Protein AF-A0A819GFP4-F1 (afdb_monomer_lite)

Radius of gyration: 21.38 Å; chains: 1; bounding box: 63×37×58 Å

pLDDT: mean 87.0, std 12.9, range [35.62, 97.56]

Secondary structure (DSSP, 8-state):
--------HHHHHHHHHHHHHHHHHHHHHHHHHHHHHHHHHHHHHH-S-HHHHTT--HHHHHHHHHHHHHHHHHHHTTHHHHEEES-TT-SSSEEESSHHHHHHHHHHHIIIIIIHHHHHHHHHHHHHHHHHHHHT-

Sequence (137 aa):
MIGSWTANPANYIGLICKLRAFFVFSTRTIAVWLIVLATIDRWLLSSIDVHRRQRSTLKNAQRWTMIIVIFSILLYAQQLYCYEANLMDTPLKCYGKTVACRYITDLSFAVMTIILPLFLMILLGLLTISNVRQSQR

Foldseek 3Di:
DDDDPPPPVQVVQFQCLLVVQLCVQLVLLLVLVLVLVVLLLLLLCLAPDPVSPVCNDPVNSVVVSVVSSVVSNVLSVCSSVQWGACDPPDPDRIDGPDPVSVCSSVVSSCVRNPDVSVVSNVVSVVSSVVSNVVVVD

Structure (mmCIF, N/CA/C/O backbone):
data_AF-A0A819GFP4-F1
#
_entry.id   AF-A0A819GFP4-F1
#
loop_
_atom_site.group_PDB
_atom_site.id
_atom_site.type_symbol
_atom_site.label_atom_id
_atom_site.label_alt_id
_atom_site.label_comp_id
_atom_site.label_asym_id
_atom_site.label_entity_id
_atom_site.label_seq_id
_atom_site.pdbx_PDB_ins_code
_atom_site.Cartn_x
_atom_site.Cartn_y
_atom_site.Cartn_z
_atom_site.occupancy
_atom_site.B_iso_or_equiv
_atom_site.auth_seq_id
_atom_site.auth_comp_id
_atom_site.auth_asym_id
_atom_site.auth_atom_id
_atom_site.pdbx_PDB_model_num
ATOM 1 N N . MET A 1 1 ? 35.853 29.149 -24.238 1.00 35.62 1 MET A N 1
ATOM 2 C CA . MET A 1 1 ? 35.661 27.745 -23.819 1.00 35.62 1 MET A CA 1
ATOM 3 C C . MET A 1 1 ? 34.629 27.729 -22.702 1.00 35.62 1 MET A C 1
ATOM 5 O O . MET A 1 1 ? 34.976 28.023 -21.570 1.00 35.62 1 MET A O 1
ATOM 9 N N . ILE A 1 2 ? 33.356 27.497 -23.027 1.00 40.47 2 ILE A N 1
ATOM 10 C CA . ILE A 1 2 ? 32.277 27.369 -22.036 1.00 40.47 2 ILE A CA 1
ATOM 11 C C . ILE A 1 2 ? 31.782 25.934 -22.181 1.00 40.47 2 ILE A C 1
ATOM 13 O O . ILE A 1 2 ? 31.302 25.549 -23.245 1.00 40.47 2 ILE A O 1
ATOM 17 N N . GLY A 1 3 ? 32.075 25.115 -21.173 1.00 44.19 3 GLY A N 1
ATOM 18 C CA . GLY A 1 3 ? 31.902 23.669 -21.212 1.00 44.19 3 GLY A CA 1
ATOM 19 C C . GLY A 1 3 ? 30.445 23.258 -21.401 1.00 44.19 3 GLY A C 1
ATOM 20 O O . GLY A 1 3 ? 29.543 23.776 -20.750 1.00 44.19 3 GLY A O 1
ATOM 21 N N . SER A 1 4 ? 30.263 22.298 -22.301 1.00 45.75 4 SER A N 1
ATOM 22 C CA . SER A 1 4 ? 29.065 21.502 -22.542 1.00 45.75 4 SER A CA 1
ATOM 23 C C . SER A 1 4 ? 28.379 21.032 -21.246 1.00 45.75 4 SER A C 1
ATOM 25 O O . SER A 1 4 ? 28.753 20.006 -20.684 1.00 45.75 4 SER A O 1
ATOM 27 N N . TRP A 1 5 ? 27.327 21.734 -20.816 1.00 48.25 5 TRP A N 1
ATOM 28 C CA . TRP A 1 5 ? 26.299 21.226 -19.895 1.00 48.25 5 TRP A CA 1
ATOM 29 C C . TRP A 1 5 ? 24.978 21.047 -20.650 1.00 48.25 5 TRP A C 1
ATOM 31 O O . TRP A 1 5 ? 23.937 21.582 -20.277 1.00 48.25 5 TRP A O 1
ATOM 41 N N . THR A 1 6 ? 24.996 20.302 -21.754 1.00 50.72 6 THR A N 1
ATOM 42 C CA . THR A 1 6 ? 23.763 19.767 -22.332 1.00 50.72 6 THR A CA 1
ATOM 43 C C . THR A 1 6 ? 23.344 18.567 -21.490 1.00 50.72 6 THR A C 1
ATOM 45 O O . THR A 1 6 ? 23.712 17.423 -21.748 1.00 50.72 6 THR A O 1
ATOM 48 N N . ALA A 1 7 ? 22.578 18.817 -20.427 1.00 51.88 7 ALA A N 1
ATOM 49 C CA . ALA A 1 7 ? 21.805 17.757 -19.797 1.00 51.88 7 ALA A CA 1
ATOM 50 C C . ALA A 1 7 ? 20.922 17.130 -20.890 1.00 51.88 7 ALA A C 1
ATOM 52 O O . ALA A 1 7 ? 19.967 17.754 -21.347 1.00 51.88 7 ALA A O 1
ATOM 53 N N . ASN A 1 8 ? 21.291 15.939 -21.373 1.00 54.53 8 ASN A N 1
ATOM 54 C CA . ASN A 1 8 ? 20.579 15.267 -22.457 1.00 54.53 8 ASN A CA 1
ATOM 55 C C . ASN A 1 8 ? 19.084 15.160 -22.093 1.00 54.53 8 ASN A C 1
ATOM 57 O O . ASN A 1 8 ? 18.759 14.485 -21.109 1.00 54.53 8 ASN A O 1
ATOM 61 N N . PRO A 1 9 ? 18.158 15.771 -22.859 1.00 62.00 9 PRO A N 1
ATOM 62 C CA . PRO A 1 9 ? 16.732 15.785 -22.524 1.00 62.00 9 PRO A CA 1
ATOM 63 C C . PRO A 1 9 ? 16.144 14.371 -22.393 1.00 62.00 9 PRO A C 1
ATOM 65 O O . PRO A 1 9 ? 15.251 14.144 -21.579 1.00 62.00 9 PRO A O 1
ATOM 68 N N . ALA A 1 10 ? 16.708 13.389 -23.104 1.00 62.97 10 ALA A N 1
ATOM 69 C CA . ALA A 1 10 ? 16.355 11.977 -22.976 1.00 62.97 10 ALA A CA 1
ATOM 70 C C . ALA A 1 10 ? 16.575 11.414 -21.554 1.00 62.97 10 ALA A C 1
ATOM 72 O O . ALA A 1 10 ? 15.719 10.693 -21.040 1.00 62.97 10 ALA A O 1
ATOM 73 N N . ASN A 1 11 ? 17.668 11.793 -20.881 1.00 66.31 11 ASN A N 1
ATOM 74 C CA . ASN A 1 11 ? 17.978 11.321 -19.526 1.00 66.31 11 ASN A CA 1
ATOM 75 C C . ASN A 1 11 ? 17.039 11.936 -18.481 1.00 66.31 11 ASN A C 1
ATOM 77 O O . ASN A 1 11 ? 16.603 11.253 -17.553 1.00 66.31 11 ASN A O 1
ATOM 81 N N . TYR A 1 12 ? 16.684 13.210 -18.657 1.00 76.69 12 TYR A N 1
ATOM 82 C CA . TYR A 1 12 ? 15.753 13.908 -17.772 1.00 76.69 12 TYR A CA 1
ATOM 83 C C . TYR A 1 12 ? 14.333 13.326 -17.863 1.00 76.69 12 TYR A C 1
ATOM 85 O O . TYR A 1 12 ? 13.706 13.034 -16.843 1.00 76.69 12 TYR A O 1
ATOM 93 N N . ILE A 1 13 ? 13.855 13.067 -19.085 1.00 80.88 13 ILE A N 1
ATOM 94 C CA . ILE A 1 13 ? 12.540 12.455 -19.333 1.00 80.88 13 ILE A CA 1
ATOM 95 C C . ILE A 1 13 ? 12.485 11.026 -18.761 1.00 80.88 13 ILE A C 1
ATOM 97 O O . ILE A 1 13 ? 11.489 10.648 -18.139 1.00 80.88 13 ILE A O 1
ATOM 101 N N . GLY A 1 14 ? 13.567 10.252 -18.907 1.00 82.25 14 GLY A N 1
ATOM 102 C CA . GLY A 1 14 ? 13.695 8.909 -18.333 1.00 82.25 14 GLY A CA 1
ATOM 103 C C . GLY A 1 14 ? 13.606 8.887 -16.808 1.00 82.25 14 GLY A C 1
ATOM 104 O O . GLY A 1 14 ? 12.872 8.075 -16.239 1.00 82.25 14 GLY A O 1
ATOM 105 N N . LEU A 1 15 ? 14.305 9.806 -16.138 1.00 84.00 15 LEU A N 1
ATOM 106 C CA . LEU A 1 15 ? 14.280 9.905 -14.679 1.00 84.00 15 LEU A CA 1
ATOM 107 C C . LEU A 1 15 ? 12.891 10.305 -14.156 1.00 84.00 15 LEU A C 1
ATOM 109 O O . LEU A 1 15 ? 12.383 9.674 -13.229 1.00 84.00 15 LEU A O 1
ATOM 113 N N . ILE A 1 16 ? 12.245 11.299 -14.775 1.00 87.94 16 ILE A N 1
ATOM 114 C CA . ILE A 1 16 ? 10.895 11.741 -14.385 1.00 87.94 16 ILE A CA 1
ATOM 115 C C . ILE A 1 16 ? 9.872 10.621 -14.556 1.00 87.94 16 ILE A C 1
ATOM 117 O O . ILE A 1 16 ? 9.029 10.428 -13.682 1.00 87.94 16 ILE A O 1
ATOM 121 N N . CYS A 1 17 ? 9.944 9.872 -15.658 1.00 88.44 17 CYS A N 1
ATOM 122 C CA . CYS A 1 17 ? 9.076 8.722 -15.909 1.00 88.44 17 CYS A CA 1
ATOM 123 C C . CYS A 1 17 ? 9.137 7.708 -14.753 1.00 88.44 17 CYS A C 1
ATOM 125 O O . CYS A 1 17 ? 8.106 7.363 -14.168 1.00 88.44 17 CYS A O 1
ATOM 127 N N . LYS A 1 18 ? 10.353 7.305 -14.369 1.00 90.19 18 LYS A N 1
ATOM 128 C CA . LYS A 1 18 ? 10.605 6.350 -13.281 1.00 90.19 18 LYS A CA 1
ATOM 129 C C . LYS A 1 18 ? 10.109 6.861 -11.933 1.00 90.19 18 LYS A C 1
ATOM 131 O O . LYS A 1 18 ? 9.391 6.149 -11.233 1.00 90.19 18 LYS A O 1
ATOM 136 N N . LEU A 1 19 ? 10.451 8.104 -11.585 1.00 91.19 19 LEU A N 1
ATOM 137 C CA . LEU A 1 19 ? 10.032 8.719 -10.324 1.00 91.19 19 LEU A CA 1
ATOM 138 C C . LEU A 1 19 ? 8.512 8.852 -10.251 1.00 91.19 19 LEU A C 1
ATOM 140 O O . LEU A 1 19 ? 7.912 8.481 -9.245 1.00 91.19 19 LEU A O 1
ATOM 144 N N . ARG A 1 20 ? 7.866 9.316 -11.326 1.00 91.19 20 ARG A N 1
ATOM 145 C CA . ARG A 1 20 ? 6.407 9.435 -11.382 1.00 91.19 20 ARG A CA 1
ATOM 146 C C . ARG A 1 20 ? 5.733 8.085 -11.155 1.00 91.19 20 ARG A C 1
ATOM 148 O O . ARG A 1 20 ? 4.812 8.016 -10.345 1.00 91.19 20 ARG A O 1
ATOM 155 N N . ALA A 1 21 ? 6.182 7.032 -11.841 1.00 90.31 21 ALA A N 1
ATOM 156 C CA . ALA A 1 21 ? 5.641 5.690 -11.652 1.00 90.31 21 ALA A CA 1
ATOM 157 C C . ALA A 1 21 ? 5.806 5.243 -10.191 1.00 90.31 21 ALA A C 1
ATOM 159 O O . ALA A 1 21 ? 4.819 4.926 -9.526 1.00 90.31 21 ALA A O 1
ATOM 160 N N . PHE A 1 22 ? 7.026 5.327 -9.659 1.00 93.69 22 PHE A N 1
ATOM 161 C CA . PHE A 1 22 ? 7.332 4.984 -8.273 1.00 93.69 22 PHE A CA 1
ATOM 162 C C . PHE A 1 22 ? 6.414 5.695 -7.265 1.00 93.69 22 PHE A C 1
ATOM 164 O O . PHE A 1 22 ? 5.807 5.040 -6.412 1.00 93.69 22 PHE A O 1
ATOM 171 N N . PHE A 1 23 ? 6.262 7.018 -7.381 1.00 94.38 23 PHE A N 1
ATOM 172 C CA . PHE A 1 23 ? 5.425 7.795 -6.469 1.00 94.38 23 PHE A CA 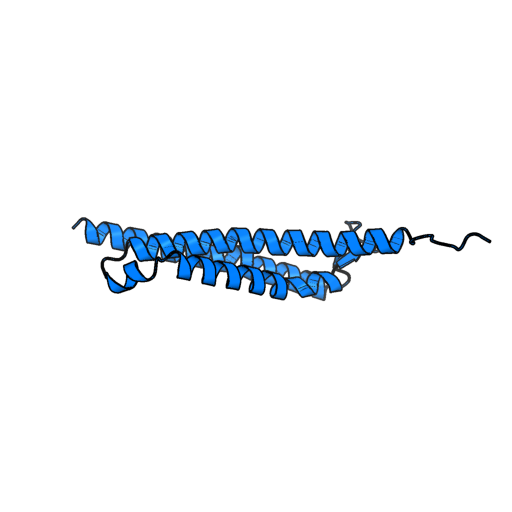1
ATOM 173 C C . PHE A 1 23 ? 3.948 7.432 -6.591 1.00 94.38 23 PHE A C 1
ATOM 175 O O . PHE A 1 23 ? 3.289 7.259 -5.569 1.00 94.38 23 PHE A O 1
ATOM 182 N N . VAL A 1 24 ? 3.415 7.281 -7.806 1.00 93.25 24 VAL A N 1
ATOM 183 C CA . VAL A 1 24 ? 1.998 6.940 -8.013 1.00 93.25 24 VAL A CA 1
ATOM 184 C C . VAL A 1 24 ? 1.653 5.588 -7.388 1.00 93.25 24 VAL A C 1
ATOM 186 O O . VAL A 1 24 ? 0.663 5.491 -6.664 1.00 93.25 24 VAL A O 1
ATOM 189 N N . PHE A 1 25 ? 2.461 4.553 -7.621 1.00 92.94 25 PHE A N 1
ATOM 190 C CA . PHE A 1 25 ? 2.200 3.228 -7.053 1.00 92.94 25 PHE A CA 1
ATOM 191 C C . PHE A 1 25 ? 2.370 3.204 -5.529 1.00 92.94 25 PHE A C 1
ATOM 193 O O . PHE A 1 25 ? 1.502 2.688 -4.817 1.00 92.94 25 PHE A O 1
ATOM 200 N N . SER A 1 26 ? 3.432 3.832 -5.016 1.00 94.44 26 SER A N 1
ATOM 201 C CA . SER A 1 26 ? 3.702 3.887 -3.576 1.00 94.44 26 SER A CA 1
ATOM 202 C C . SER A 1 26 ? 2.611 4.651 -2.826 1.00 94.44 26 SER A C 1
ATOM 204 O O . SER A 1 26 ? 2.045 4.130 -1.871 1.00 94.44 26 SER A O 1
ATOM 206 N N . THR A 1 27 ? 2.259 5.860 -3.275 1.00 95.06 27 THR A N 1
ATOM 207 C CA . THR A 1 27 ? 1.258 6.708 -2.599 1.00 95.06 27 THR A CA 1
ATOM 208 C C . THR A 1 27 ? -0.132 6.085 -2.593 1.00 95.06 27 THR A C 1
ATOM 210 O O . THR A 1 27 ? -0.792 6.101 -1.556 1.00 95.06 27 THR A O 1
ATOM 213 N N . ARG A 1 28 ? -0.566 5.480 -3.708 1.00 94.81 28 ARG A N 1
ATOM 214 C CA . ARG A 1 28 ? -1.845 4.755 -3.775 1.00 94.81 28 ARG A CA 1
ATOM 215 C C . ARG A 1 28 ? -1.890 3.607 -2.775 1.00 94.81 28 ARG A C 1
ATOM 217 O O . ARG A 1 28 ? -2.876 3.457 -2.061 1.00 94.81 28 ARG A O 1
ATOM 224 N N . THR A 1 29 ? -0.810 2.837 -2.696 1.00 94.56 29 THR A N 1
ATOM 225 C CA . THR A 1 29 ? -0.717 1.702 -1.773 1.00 94.56 29 THR A CA 1
ATOM 226 C C . THR A 1 29 ? -0.733 2.180 -0.326 1.00 94.56 29 THR A C 1
ATOM 228 O O . THR A 1 29 ? -1.544 1.699 0.458 1.00 94.56 29 THR A O 1
ATOM 231 N N . ILE A 1 30 ? 0.067 3.195 0.016 1.00 96.44 30 ILE A N 1
ATOM 232 C CA . ILE A 1 30 ? 0.071 3.801 1.355 1.00 96.44 30 ILE A CA 1
ATOM 233 C C . ILE A 1 30 ? -1.337 4.268 1.735 1.00 96.44 30 ILE A C 1
ATOM 235 O O . ILE A 1 30 ? -1.819 3.918 2.807 1.00 96.44 30 ILE A O 1
ATOM 239 N N . ALA A 1 31 ? -2.022 5.007 0.857 1.00 96.56 31 ALA A N 1
ATOM 240 C CA . ALA A 1 31 ? -3.364 5.515 1.129 1.00 96.56 31 ALA A CA 1
ATOM 241 C C . ALA A 1 31 ? -4.360 4.388 1.441 1.00 96.56 31 ALA A C 1
ATOM 243 O O . ALA A 1 31 ? -5.075 4.455 2.439 1.00 96.56 31 ALA A O 1
ATOM 244 N N . VAL A 1 32 ? -4.371 3.325 0.634 1.00 97.06 32 VAL A N 1
ATOM 245 C CA . VAL A 1 32 ? -5.261 2.178 0.859 1.00 97.06 32 VAL A CA 1
ATOM 246 C C . VAL A 1 32 ? -4.938 1.470 2.174 1.00 97.06 32 VAL A C 1
ATOM 248 O O . VAL A 1 32 ? -5.837 1.161 2.954 1.00 97.06 32 VAL A O 1
ATOM 251 N N . TRP A 1 33 ? -3.662 1.254 2.472 1.00 97.25 33 TRP A N 1
ATOM 252 C CA . TRP A 1 33 ? -3.255 0.584 3.703 1.00 97.25 33 TRP A CA 1
ATOM 253 C C . TRP A 1 33 ? -3.490 1.422 4.963 1.00 97.25 33 TRP A C 1
ATOM 255 O O . TRP A 1 33 ? -3.784 0.863 6.018 1.00 97.25 33 TRP A O 1
ATOM 265 N N . LEU A 1 34 ? -3.451 2.753 4.865 1.00 96.44 34 LEU A N 1
ATOM 266 C CA . LEU A 1 34 ? -3.890 3.640 5.944 1.00 96.44 34 LEU A CA 1
ATOM 267 C C . LEU A 1 34 ? -5.388 3.486 6.231 1.00 96.44 34 LEU A C 1
ATOM 269 O O . LEU A 1 34 ? -5.788 3.480 7.394 1.00 96.44 34 LEU A O 1
ATOM 273 N N . ILE A 1 35 ? -6.213 3.298 5.196 1.00 96.25 35 ILE A N 1
ATOM 274 C CA . ILE A 1 35 ? -7.641 3.000 5.373 1.00 96.25 35 ILE A CA 1
ATOM 275 C C . ILE A 1 35 ? -7.812 1.644 6.071 1.00 96.25 35 ILE A C 1
ATOM 277 O O . ILE A 1 35 ? -8.581 1.548 7.026 1.00 96.25 35 ILE A O 1
ATOM 281 N N . VAL A 1 36 ? -7.051 0.617 5.673 1.00 97.38 36 VAL A N 1
ATOM 282 C CA . VAL A 1 36 ? -7.057 -0.690 6.356 1.00 97.38 36 VAL A CA 1
ATOM 283 C C . VAL A 1 36 ? -6.685 -0.533 7.832 1.00 97.38 36 VAL A C 1
ATOM 285 O O . VAL A 1 36 ? -7.415 -1.023 8.693 1.00 97.38 36 VAL A O 1
ATOM 288 N N . LEU A 1 37 ? -5.618 0.202 8.161 1.00 95.75 37 LEU A N 1
ATOM 289 C CA . LEU A 1 37 ? -5.263 0.474 9.558 1.00 95.75 37 LEU A CA 1
ATOM 290 C C . LEU A 1 37 ? -6.385 1.179 10.319 1.00 95.75 37 LEU A C 1
ATOM 292 O O . LEU A 1 37 ? -6.665 0.804 11.454 1.00 95.75 37 LEU A O 1
ATOM 296 N N . ALA A 1 38 ? -7.059 2.151 9.704 1.00 95.44 38 ALA A N 1
ATOM 297 C CA . ALA A 1 38 ? -8.200 2.815 10.324 1.00 95.44 38 ALA A CA 1
ATOM 298 C C . ALA A 1 38 ? -9.362 1.838 10.589 1.00 95.44 38 ALA A C 1
ATOM 300 O O . ALA A 1 38 ? -10.041 1.947 11.610 1.00 95.44 38 ALA A O 1
ATOM 301 N N . THR A 1 39 ? -9.586 0.850 9.714 1.00 95.69 39 THR A N 1
ATOM 302 C CA . THR A 1 39 ? -10.583 -0.207 9.970 1.00 95.69 39 THR A CA 1
ATOM 303 C C . THR A 1 39 ? -10.163 -1.161 11.088 1.00 95.69 39 THR A C 1
ATOM 305 O O . THR A 1 39 ? -11.006 -1.533 11.903 1.00 95.69 39 THR A O 1
ATOM 308 N N . ILE A 1 40 ? -8.872 -1.502 11.187 1.00 95.00 40 ILE A N 1
ATOM 309 C CA . ILE A 1 40 ? -8.327 -2.291 12.304 1.00 95.00 40 ILE A CA 1
ATOM 310 C C . ILE A 1 40 ? -8.519 -1.534 13.617 1.00 95.00 40 ILE A C 1
ATOM 312 O O . ILE A 1 40 ? -8.967 -2.115 14.601 1.00 95.00 40 ILE A O 1
ATOM 316 N N . ASP A 1 41 ? -8.207 -0.241 13.626 1.00 93.69 41 ASP A N 1
ATOM 317 C CA . ASP A 1 41 ? -8.330 0.610 14.804 1.00 93.69 41 ASP A CA 1
ATOM 318 C C . ASP A 1 41 ? -9.781 0.672 15.306 1.00 93.69 41 ASP A C 1
ATOM 320 O O . ASP A 1 41 ? -10.055 0.377 16.471 1.00 93.69 41 ASP A O 1
ATOM 324 N N . ARG A 1 42 ? -10.740 0.907 14.400 1.00 92.81 42 ARG A N 1
ATOM 325 C CA . ARG A 1 42 ? -12.179 0.857 14.717 1.00 92.81 42 ARG A CA 1
ATOM 326 C C . ARG A 1 42 ? -12.615 -0.502 15.262 1.00 92.81 42 ARG A C 1
ATOM 328 O O . ARG A 1 42 ? -13.386 -0.556 16.221 1.00 92.81 42 ARG A O 1
ATOM 335 N N . TRP A 1 43 ? -12.115 -1.595 14.689 1.00 93.81 43 TRP A N 1
ATOM 336 C CA . TRP A 1 43 ? -12.406 -2.935 15.190 1.00 93.81 43 TRP A CA 1
ATOM 337 C C . TRP A 1 43 ? -11.863 -3.143 16.612 1.00 93.81 43 TRP A C 1
ATOM 339 O O . TRP A 1 43 ? -12.605 -3.613 17.479 1.00 93.81 43 TRP A O 1
ATOM 349 N N . LEU A 1 44 ? -10.618 -2.741 16.886 1.00 92.19 44 LEU A N 1
ATOM 350 C CA . LEU A 1 44 ? -10.013 -2.829 18.220 1.00 92.19 44 LEU A CA 1
ATOM 351 C C . LEU A 1 44 ? -10.802 -2.027 19.260 1.00 92.19 44 LEU A C 1
ATOM 353 O O . LEU A 1 44 ? -11.033 -2.530 20.358 1.00 92.19 44 LEU A O 1
ATOM 357 N N . LEU A 1 45 ? -11.263 -0.825 18.904 1.00 91.62 45 LEU A N 1
ATOM 358 C CA . LEU A 1 45 ? -12.095 0.012 19.772 1.00 91.62 45 LEU A CA 1
ATOM 359 C C . LEU A 1 45 ? -13.472 -0.610 20.043 1.00 91.62 45 LEU A C 1
ATOM 361 O O . LEU A 1 45 ? -13.970 -0.533 21.165 1.00 91.62 45 LEU A O 1
ATOM 365 N N . SER A 1 46 ? -14.073 -1.268 19.046 1.00 91.00 46 SER A N 1
ATOM 366 C CA . SER A 1 46 ? -15.380 -1.925 19.199 1.00 91.00 46 SER A CA 1
ATOM 367 C C . SER A 1 46 ? -15.353 -3.166 20.097 1.00 91.00 46 SER A C 1
ATOM 369 O O . SER A 1 46 ? -16.378 -3.531 20.665 1.00 91.00 46 SER A O 1
ATOM 371 N N . SER A 1 47 ? -14.197 -3.825 20.232 1.00 89.06 47 SER A N 1
ATOM 372 C CA . SER A 1 47 ? -14.037 -5.069 20.998 1.00 89.06 47 SER A CA 1
ATOM 373 C C . SER A 1 47 ? -14.491 -4.911 22.448 1.00 89.06 47 SER A C 1
ATOM 375 O O . SER A 1 47 ? -14.214 -3.889 23.056 1.00 89.06 47 SER A O 1
ATOM 377 N N . ILE A 1 48 ? -15.138 -5.919 23.037 1.00 84.38 48 ILE A N 1
ATOM 378 C CA . ILE A 1 48 ? -15.527 -5.910 24.465 1.00 84.38 48 ILE A CA 1
ATOM 379 C C . ILE A 1 48 ? -14.293 -6.040 25.371 1.00 84.38 48 ILE A C 1
ATOM 381 O O . ILE A 1 48 ? -14.226 -5.451 26.446 1.00 84.38 48 ILE A O 1
ATOM 385 N N . ASP A 1 49 ? -13.286 -6.776 24.902 1.00 86.75 49 ASP A N 1
ATOM 386 C CA . ASP A 1 49 ? -12.044 -7.011 25.632 1.00 86.75 49 ASP A CA 1
ATOM 387 C C . ASP A 1 49 ? -11.204 -5.724 25.771 1.00 86.75 49 ASP A C 1
ATOM 389 O O . ASP A 1 49 ? -10.735 -5.149 24.779 1.00 86.75 49 ASP A O 1
ATOM 393 N N . VAL A 1 50 ? -10.983 -5.304 27.021 1.00 84.56 50 VAL A N 1
ATOM 394 C CA . VAL A 1 50 ? -10.197 -4.119 27.398 1.00 84.56 50 VAL A CA 1
ATOM 395 C C . VAL A 1 50 ? -8.754 -4.225 26.906 1.00 84.56 50 VAL A C 1
ATOM 397 O O . VAL A 1 50 ? -8.191 -3.226 26.455 1.00 84.56 50 VAL A O 1
ATOM 400 N N . HIS A 1 51 ? -8.159 -5.423 26.915 1.00 86.19 51 HIS A N 1
ATOM 401 C CA . HIS A 1 51 ? -6.782 -5.606 26.460 1.00 86.19 51 HIS A CA 1
ATOM 402 C C . HIS A 1 51 ? -6.639 -5.309 24.961 1.00 86.19 51 HIS A C 1
ATOM 404 O O . HIS A 1 51 ? -5.640 -4.738 24.520 1.00 86.19 51 HIS A O 1
ATOM 410 N N . ARG A 1 52 ? -7.662 -5.641 24.162 1.00 84.50 52 ARG A N 1
ATOM 411 C CA . ARG A 1 52 ? -7.687 -5.328 22.725 1.00 84.50 52 ARG A CA 1
ATOM 412 C C . ARG A 1 52 ? -7.890 -3.836 22.474 1.00 84.50 52 ARG A C 1
ATOM 414 O O . ARG A 1 52 ? -7.179 -3.279 21.639 1.00 84.50 52 ARG A O 1
ATOM 421 N N . ARG A 1 53 ? -8.766 -3.172 23.238 1.00 84.88 53 ARG A N 1
ATOM 422 C CA . ARG A 1 53 ? -8.965 -1.711 23.157 1.00 84.88 53 ARG A CA 1
ATOM 423 C C . ARG A 1 53 ? -7.678 -0.942 23.435 1.00 84.88 53 ARG A C 1
ATOM 425 O O . ARG A 1 53 ? -7.339 -0.026 22.695 1.00 84.88 53 ARG A O 1
ATOM 432 N N . GLN A 1 54 ? -6.910 -1.370 24.436 1.00 87.50 54 GLN A N 1
ATOM 433 C CA . GLN A 1 54 ? -5.634 -0.747 24.804 1.00 87.50 54 GLN A CA 1
ATOM 434 C C . GLN A 1 54 ? -4.553 -0.833 23.716 1.00 87.50 54 GLN A C 1
ATOM 436 O O . GLN A 1 54 ? -3.528 -0.168 23.830 1.00 87.50 54 GLN A O 1
ATOM 441 N N . ARG A 1 55 ? -4.741 -1.627 22.651 1.00 87.50 55 ARG A N 1
ATOM 442 C CA . ARG A 1 55 ? -3.809 -1.653 21.513 1.00 87.50 55 ARG A CA 1
ATOM 443 C C . ARG A 1 55 ? -4.028 -0.501 20.532 1.00 87.50 55 ARG A C 1
ATOM 445 O O . ARG A 1 55 ? -3.074 -0.165 19.823 1.00 87.50 55 ARG A O 1
ATOM 452 N N . SER A 1 56 ? -5.216 0.113 20.526 1.00 88.19 56 SER A N 1
ATOM 453 C CA . SER A 1 56 ? -5.516 1.358 19.806 1.00 88.19 56 SER A CA 1
ATOM 454 C C . SER A 1 56 ? -4.865 2.528 20.548 1.00 88.19 56 SER A C 1
ATOM 456 O O . SER A 1 56 ? -5.453 3.194 21.396 1.00 88.19 56 SER A O 1
ATOM 458 N N . THR A 1 57 ? -3.570 2.722 20.299 1.00 92.19 57 THR A N 1
ATOM 459 C CA . THR A 1 57 ? -2.808 3.856 20.831 1.00 92.19 57 THR A CA 1
ATOM 460 C C . THR A 1 57 ? -2.145 4.615 19.702 1.00 92.19 57 THR A C 1
ATOM 462 O O . THR A 1 57 ? -1.720 4.028 18.703 1.00 92.19 57 THR A O 1
ATOM 465 N N . LEU A 1 58 ? -1.965 5.921 19.903 1.00 90.31 58 LEU A N 1
ATOM 466 C CA . LEU A 1 58 ? -1.289 6.785 18.936 1.00 90.31 58 LEU A CA 1
ATOM 467 C C . LEU A 1 58 ? 0.126 6.283 18.602 1.00 90.31 58 LEU A C 1
ATOM 469 O O . LEU A 1 58 ? 0.529 6.298 17.442 1.00 90.31 58 LEU A O 1
ATOM 473 N N . LYS A 1 59 ? 0.855 5.765 19.602 1.00 93.00 59 LYS A N 1
ATOM 474 C CA . LYS A 1 59 ? 2.203 5.201 19.421 1.00 93.00 59 LYS A CA 1
ATOM 475 C C . LYS A 1 59 ? 2.192 3.999 18.474 1.00 93.00 59 LYS A C 1
ATOM 477 O O . LYS A 1 59 ? 3.034 3.908 17.582 1.00 93.00 59 LYS A O 1
ATOM 482 N N . ASN A 1 60 ? 1.223 3.094 18.633 1.00 91.44 60 ASN A N 1
ATOM 483 C CA . ASN A 1 60 ? 1.082 1.943 17.745 1.00 91.44 60 ASN A CA 1
ATOM 484 C C . ASN A 1 60 ? 0.652 2.374 16.341 1.00 91.44 60 ASN A C 1
ATOM 486 O O . ASN A 1 60 ? 1.227 1.892 15.368 1.00 91.44 60 ASN A O 1
ATOM 490 N N . ALA A 1 61 ? -0.296 3.307 16.223 1.00 92.94 61 ALA A N 1
ATOM 491 C CA . ALA A 1 61 ? -0.743 3.830 14.933 1.00 92.94 61 ALA A CA 1
ATOM 492 C C . ALA A 1 61 ? 0.413 4.466 14.140 1.00 92.94 61 ALA A C 1
ATOM 494 O O . ALA A 1 61 ? 0.589 4.174 12.956 1.00 92.94 61 ALA A O 1
ATOM 495 N N . GLN A 1 62 ? 1.256 5.267 14.799 1.00 94.12 62 GLN A N 1
ATOM 496 C CA . GLN A 1 62 ? 2.460 5.846 14.195 1.00 94.12 62 GLN A CA 1
ATOM 497 C C . GLN A 1 62 ? 3.463 4.769 13.766 1.00 94.12 62 GLN A C 1
ATOM 499 O O . GLN A 1 62 ? 3.975 4.819 12.647 1.00 94.12 62 GLN A O 1
ATOM 504 N N . ARG A 1 63 ? 3.709 3.760 14.615 1.00 95.56 63 ARG A N 1
ATOM 505 C CA . ARG A 1 63 ? 4.617 2.648 14.296 1.00 95.56 63 ARG A CA 1
ATOM 506 C C . ARG A 1 63 ? 4.140 1.862 13.073 1.00 95.56 63 ARG A C 1
ATOM 508 O O . ARG A 1 63 ? 4.932 1.610 12.171 1.00 95.56 63 ARG A O 1
ATOM 515 N N . TRP A 1 64 ? 2.855 1.518 13.013 1.00 95.69 64 TRP A N 1
ATOM 516 C CA . TRP A 1 64 ? 2.271 0.808 11.873 1.00 95.69 64 TRP A CA 1
ATOM 517 C C . TRP A 1 64 ? 2.266 1.650 10.598 1.00 95.69 64 TRP A C 1
ATOM 519 O O . TRP A 1 64 ? 2.596 1.139 9.530 1.00 95.69 64 TRP A O 1
ATOM 529 N N . THR A 1 65 ? 1.978 2.946 10.711 1.00 95.56 65 THR A N 1
ATOM 530 C CA . THR A 1 65 ? 2.057 3.882 9.582 1.00 95.56 65 THR A CA 1
ATOM 531 C C . THR A 1 65 ? 3.471 3.930 9.005 1.00 95.56 65 THR A C 1
ATOM 533 O O . THR A 1 65 ? 3.650 3.795 7.797 1.00 95.56 65 THR A O 1
ATOM 536 N N . MET A 1 66 ? 4.490 4.047 9.863 1.00 96.62 66 MET A N 1
ATOM 537 C CA . MET A 1 66 ? 5.893 4.044 9.442 1.00 96.62 66 MET A CA 1
ATOM 538 C C . MET A 1 66 ? 6.274 2.733 8.741 1.00 96.62 66 MET A C 1
ATOM 540 O O . MET A 1 66 ? 6.901 2.766 7.683 1.00 96.62 66 MET A O 1
ATOM 544 N N . ILE A 1 67 ? 5.847 1.588 9.285 1.00 96.75 67 ILE A N 1
ATOM 545 C CA . ILE A 1 67 ? 6.082 0.272 8.675 1.00 96.75 67 ILE A CA 1
ATOM 546 C C . ILE A 1 67 ? 5.468 0.204 7.271 1.00 96.75 67 ILE A C 1
ATOM 548 O O . ILE A 1 67 ? 6.146 -0.226 6.343 1.00 96.75 67 ILE A O 1
ATOM 552 N N . ILE A 1 68 ? 4.227 0.665 7.084 1.00 96.06 68 ILE A N 1
ATOM 553 C CA . ILE A 1 68 ? 3.546 0.651 5.775 1.00 96.06 68 ILE A CA 1
ATOM 554 C C . ILE A 1 68 ? 4.252 1.544 4.763 1.00 96.06 68 ILE A C 1
ATOM 556 O O . ILE A 1 68 ? 4.389 1.154 3.604 1.00 96.06 68 ILE A O 1
ATOM 560 N N . VAL A 1 69 ? 4.705 2.729 5.179 1.00 96.00 69 VAL A N 1
ATOM 561 C CA . VAL A 1 69 ? 5.438 3.644 4.295 1.00 96.00 69 VAL A CA 1
ATOM 562 C C . VAL A 1 69 ? 6.738 2.994 3.823 1.00 96.00 69 VAL A C 1
ATOM 564 O O . VAL A 1 69 ? 6.976 2.925 2.618 1.00 96.00 69 VAL A O 1
ATOM 567 N N . ILE A 1 70 ? 7.539 2.452 4.746 1.00 96.62 70 ILE A N 1
ATOM 568 C CA . ILE A 1 70 ? 8.800 1.771 4.416 1.00 96.62 70 ILE A CA 1
ATOM 569 C C . ILE A 1 70 ? 8.536 0.559 3.517 1.00 96.62 70 ILE A C 1
ATOM 571 O O . ILE A 1 70 ? 9.178 0.401 2.480 1.00 96.62 70 ILE A O 1
ATOM 575 N N . PHE A 1 71 ? 7.557 -0.270 3.875 1.00 95.38 71 PHE A N 1
ATOM 576 C CA . PHE A 1 71 ? 7.192 -1.452 3.105 1.00 95.38 71 PHE A CA 1
ATOM 577 C C . PHE A 1 71 ? 6.731 -1.099 1.684 1.00 95.38 71 PHE A C 1
ATOM 579 O O . PHE A 1 71 ? 7.168 -1.731 0.726 1.00 95.38 71 PHE A O 1
ATOM 586 N N . SER A 1 72 ? 5.914 -0.053 1.529 1.00 94.31 72 SER A N 1
ATOM 587 C CA . SER A 1 72 ? 5.442 0.411 0.219 1.00 94.31 72 SER A CA 1
ATOM 588 C C . SER A 1 72 ? 6.595 0.918 -0.649 1.00 94.31 72 SER A C 1
ATOM 590 O O . SER A 1 72 ? 6.661 0.588 -1.830 1.00 94.31 72 SER A O 1
ATOM 592 N N . ILE A 1 73 ? 7.536 1.667 -0.064 1.00 93.75 73 ILE A N 1
ATOM 593 C CA . ILE A 1 73 ? 8.743 2.133 -0.763 1.00 93.75 73 ILE A CA 1
ATOM 594 C C . ILE A 1 73 ? 9.563 0.943 -1.272 1.00 93.75 73 ILE A C 1
ATOM 596 O O . ILE A 1 73 ? 9.956 0.929 -2.437 1.00 93.75 73 ILE A O 1
ATOM 600 N N . LEU A 1 74 ? 9.789 -0.074 -0.435 1.00 94.56 74 LEU A N 1
ATOM 601 C CA . LEU A 1 74 ? 10.551 -1.266 -0.819 1.00 94.56 74 LEU A CA 1
ATOM 602 C C . LEU A 1 74 ? 9.835 -2.085 -1.901 1.00 94.56 74 LEU A C 1
ATOM 604 O O . LEU A 1 74 ? 10.461 -2.485 -2.881 1.00 94.56 74 LEU A O 1
ATOM 608 N N . LEU A 1 75 ? 8.521 -2.280 -1.765 1.00 93.31 75 LEU A N 1
ATOM 609 C CA . LEU A 1 75 ? 7.703 -3.044 -2.710 1.00 93.31 75 LEU A CA 1
ATOM 610 C C . LEU A 1 75 ? 7.745 -2.454 -4.128 1.00 93.31 75 LEU A C 1
ATOM 612 O O . LEU A 1 75 ? 7.789 -3.194 -5.114 1.00 93.31 75 LEU A O 1
ATOM 616 N N . TYR A 1 76 ? 7.750 -1.123 -4.237 1.00 93.06 76 TYR A N 1
ATOM 617 C CA . TYR A 1 76 ? 7.763 -0.424 -5.522 1.00 93.06 76 TYR A CA 1
ATOM 618 C C . TYR A 1 76 ? 9.135 0.113 -5.926 1.00 93.06 76 TYR A C 1
ATOM 620 O O . TYR A 1 76 ? 9.245 0.693 -7.002 1.00 93.06 76 TYR A O 1
ATOM 628 N N . ALA A 1 77 ? 10.203 -0.140 -5.166 1.00 92.25 77 ALA A N 1
ATOM 629 C CA . ALA A 1 77 ? 11.565 0.223 -5.571 1.00 92.25 77 ALA A CA 1
ATOM 630 C C . ALA A 1 77 ? 11.931 -0.369 -6.948 1.00 92.25 77 ALA A C 1
ATOM 632 O O . ALA A 1 77 ? 12.575 0.292 -7.764 1.00 92.25 77 ALA A O 1
ATOM 633 N N . GLN A 1 78 ? 11.418 -1.566 -7.260 1.00 89.81 78 GLN A N 1
ATOM 634 C CA . GLN A 1 78 ? 11.553 -2.210 -8.573 1.00 89.81 78 GLN A CA 1
ATOM 635 C C . GLN A 1 78 ? 11.021 -1.361 -9.744 1.00 89.81 78 GLN A C 1
ATOM 637 O O . GLN A 1 78 ? 11.497 -1.503 -10.871 1.00 89.81 78 GLN A O 1
ATOM 642 N N . GLN A 1 79 ? 10.094 -0.427 -9.500 1.00 88.69 79 GLN A N 1
ATOM 643 C CA . GLN A 1 79 ? 9.553 0.463 -10.532 1.00 88.69 79 GLN A CA 1
ATOM 644 C C . GLN A 1 79 ? 10.613 1.404 -11.107 1.00 88.69 79 GLN A C 1
ATOM 646 O O . GLN A 1 79 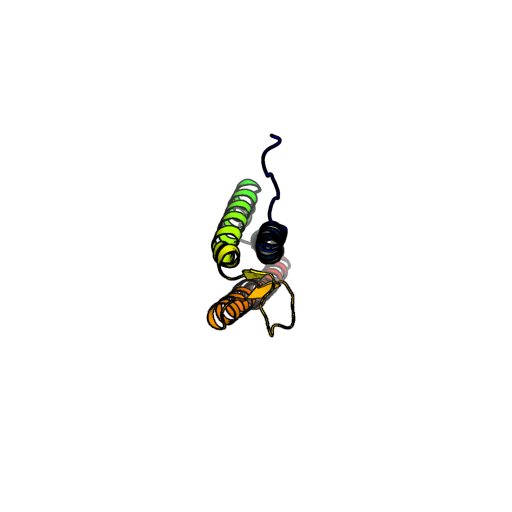? 10.570 1.719 -12.296 1.00 88.69 79 GLN A O 1
ATOM 651 N N . LEU A 1 80 ? 11.620 1.776 -10.309 1.00 88.94 80 LEU A N 1
ATOM 652 C CA . LEU A 1 80 ? 12.750 2.589 -10.769 1.00 88.94 80 LEU A CA 1
ATOM 653 C C . LEU A 1 80 ? 13.607 1.860 -11.819 1.00 88.94 80 LEU A C 1
ATOM 655 O O . LEU A 1 80 ? 14.273 2.502 -12.633 1.00 88.94 80 LEU A O 1
ATOM 659 N N . TYR A 1 81 ? 13.572 0.525 -11.825 1.00 88.25 81 TYR A N 1
ATOM 660 C CA . TYR A 1 81 ? 14.260 -0.317 -12.803 1.00 88.25 81 TYR A CA 1
ATOM 661 C C . TYR A 1 81 ? 13.353 -0.763 -13.958 1.00 88.25 81 TYR A C 1
ATOM 663 O O . TYR A 1 81 ? 13.830 -0.932 -15.084 1.00 88.25 81 TYR A O 1
ATOM 671 N N . CYS A 1 82 ? 12.069 -0.993 -13.680 1.00 87.50 82 CYS A N 1
ATOM 672 C CA . CYS A 1 82 ? 11.117 -1.566 -14.629 1.00 87.50 82 CYS A CA 1
ATOM 673 C C . CYS A 1 82 ? 10.525 -0.558 -15.620 1.00 87.50 82 CYS A C 1
ATOM 675 O O . CYS A 1 82 ? 10.132 -0.969 -16.712 1.00 87.50 82 CYS A O 1
ATOM 677 N N . TYR A 1 83 ? 10.461 0.727 -15.265 1.00 85.75 83 TYR A N 1
ATOM 678 C CA . TYR A 1 83 ? 9.943 1.771 -16.148 1.00 85.75 83 TYR A CA 1
ATOM 679 C C . TYR A 1 83 ? 11.049 2.421 -16.967 1.00 85.75 83 TYR A C 1
ATOM 681 O O . TYR A 1 83 ? 12.123 2.737 -16.455 1.00 85.75 83 TYR A O 1
ATOM 689 N N . GLU A 1 84 ? 10.764 2.670 -18.237 1.00 85.00 84 GLU A N 1
ATOM 690 C CA . GLU A 1 84 ? 11.675 3.351 -19.146 1.00 85.00 84 GLU A CA 1
ATOM 691 C C . GLU A 1 84 ? 10.896 4.295 -20.066 1.00 85.00 84 GLU A C 1
ATOM 693 O O . GLU A 1 84 ? 9.708 4.095 -20.344 1.00 85.00 84 GLU A O 1
ATOM 698 N N . ALA A 1 85 ? 11.545 5.394 -20.450 1.00 79.88 85 ALA A N 1
ATOM 699 C CA . ALA A 1 85 ? 10.937 6.409 -21.295 1.00 79.88 85 ALA A CA 1
ATOM 700 C C . ALA A 1 85 ? 11.261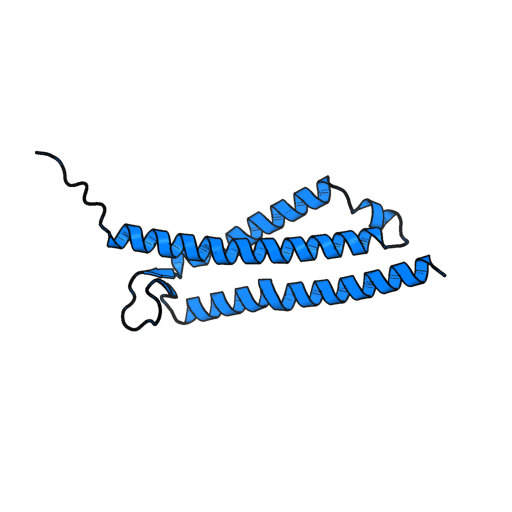 6.158 -22.767 1.00 79.88 85 ALA A C 1
ATOM 702 O O . ALA A 1 85 ? 12.343 5.682 -23.095 1.00 79.88 85 ALA A O 1
ATOM 703 N N . ASN A 1 86 ? 10.345 6.574 -23.640 1.00 72.44 86 ASN A N 1
ATOM 704 C CA . ASN A 1 86 ? 10.491 6.552 -25.095 1.00 72.44 86 ASN A CA 1
ATOM 705 C C . ASN A 1 86 ? 10.725 5.147 -25.681 1.00 72.44 86 ASN A C 1
ATOM 707 O O . ASN A 1 86 ? 11.524 4.991 -26.602 1.00 72.44 86 ASN A O 1
ATOM 711 N N . LEU A 1 87 ? 10.014 4.130 -25.177 1.00 74.44 87 LEU A N 1
ATOM 712 C CA . LEU A 1 87 ? 9.975 2.826 -25.842 1.00 74.44 87 LEU A CA 1
ATOM 713 C C . LEU A 1 87 ? 9.226 2.927 -27.175 1.00 74.44 87 LEU A C 1
ATOM 715 O O . LEU A 1 87 ? 8.075 3.372 -27.210 1.00 74.44 87 LEU A O 1
ATOM 719 N N . MET A 1 88 ? 9.864 2.460 -28.248 1.00 66.06 88 MET A N 1
ATOM 720 C CA . MET A 1 88 ? 9.218 2.284 -29.551 1.00 66.06 88 MET A CA 1
ATOM 721 C C . MET A 1 88 ? 8.118 1.215 -29.442 1.00 66.06 88 MET A C 1
ATOM 723 O O . MET A 1 88 ? 8.241 0.280 -28.652 1.00 66.06 88 MET A O 1
ATOM 727 N N . ASP A 1 89 ? 7.020 1.392 -30.180 1.00 67.12 89 ASP A N 1
ATOM 728 C CA . ASP A 1 89 ? 5.866 0.475 -30.224 1.00 67.12 89 ASP A 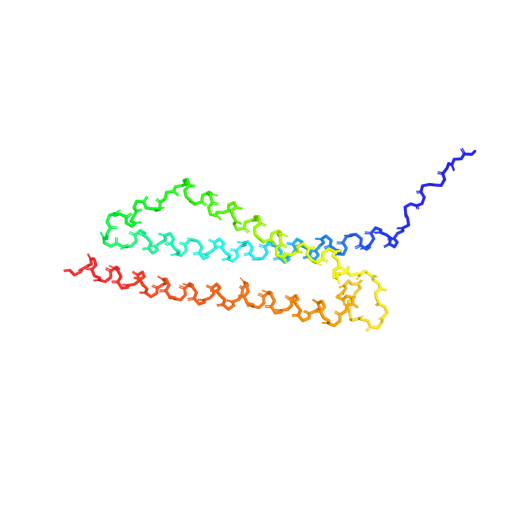CA 1
ATOM 729 C C . ASP A 1 89 ? 5.107 0.264 -28.897 1.00 67.12 89 ASP A C 1
ATOM 731 O O . ASP A 1 89 ? 4.418 -0.740 -28.704 1.00 67.12 89 ASP A O 1
ATOM 735 N N . THR A 1 90 ? 5.174 1.228 -27.973 1.00 70.81 90 THR A N 1
ATOM 736 C CA . THR A 1 90 ? 4.361 1.216 -26.743 1.00 70.81 90 THR A CA 1
ATOM 737 C C . THR A 1 90 ? 3.287 2.309 -26.747 1.00 70.81 90 THR A C 1
ATOM 739 O O . THR A 1 90 ? 3.503 3.393 -27.289 1.00 70.81 90 THR A O 1
ATOM 742 N N . PRO A 1 91 ? 2.114 2.070 -26.124 1.00 68.81 91 PRO A N 1
ATOM 743 C CA . PRO A 1 91 ? 1.009 3.033 -26.137 1.00 68.81 91 PRO A CA 1
ATOM 744 C C . PRO A 1 91 ? 1.286 4.288 -25.293 1.00 68.81 91 PRO A C 1
ATOM 746 O O . PRO A 1 91 ? 0.617 5.306 -25.460 1.00 68.81 91 PRO A O 1
ATOM 749 N N . LEU A 1 92 ? 2.249 4.231 -24.364 1.00 72.50 92 LEU A N 1
ATOM 750 C CA . LEU A 1 92 ? 2.622 5.345 -23.495 1.00 72.50 92 LEU A CA 1
ATOM 751 C C . LEU A 1 92 ? 4.113 5.649 -23.621 1.00 72.50 92 LEU A C 1
ATOM 753 O O . LEU A 1 92 ? 4.943 4.751 -23.586 1.00 72.50 92 LEU A O 1
ATOM 757 N N . LYS A 1 93 ? 4.462 6.942 -23.594 1.00 73.44 93 LYS A N 1
ATOM 758 C CA . LYS A 1 93 ? 5.860 7.421 -23.582 1.00 73.44 93 LYS A CA 1
ATOM 759 C C . LYS A 1 93 ? 6.681 6.950 -22.370 1.00 73.44 93 LYS A C 1
ATOM 761 O O . LYS A 1 93 ? 7.890 7.138 -22.355 1.00 73.44 93 LYS A O 1
ATOM 766 N N . CYS A 1 94 ? 6.032 6.411 -21.342 1.00 81.25 94 CYS A N 1
ATOM 767 C CA . CYS A 1 94 ? 6.635 5.895 -20.119 1.00 81.25 94 CYS A CA 1
ATOM 768 C C . CYS A 1 94 ? 5.969 4.555 -19.814 1.00 81.25 94 CYS A C 1
ATOM 770 O O . CYS A 1 94 ? 4.789 4.531 -19.451 1.00 81.25 94 CYS A O 1
ATOM 772 N N . TYR A 1 95 ? 6.691 3.456 -20.024 1.00 83.38 95 TYR A N 1
ATOM 773 C CA . TYR A 1 95 ? 6.095 2.125 -19.990 1.00 83.38 95 TYR A CA 1
ATOM 774 C C . TYR A 1 95 ? 7.029 1.073 -19.399 1.00 83.38 95 TYR A C 1
ATOM 776 O O . TYR A 1 95 ? 8.238 1.281 -19.276 1.00 83.38 95 TYR A O 1
ATOM 784 N N . GLY A 1 96 ? 6.446 -0.062 -19.004 1.00 82.88 96 GLY A N 1
ATOM 785 C CA . GLY A 1 96 ? 7.200 -1.204 -18.505 1.00 82.88 96 GLY A CA 1
ATOM 786 C C . GLY A 1 96 ? 8.073 -1.785 -19.613 1.00 82.88 96 GLY A C 1
ATOM 787 O O . GLY A 1 96 ? 7.551 -2.227 -20.636 1.00 82.88 96 GLY A O 1
ATOM 788 N N . LYS A 1 97 ? 9.390 -1.796 -19.395 1.00 84.62 97 LYS A N 1
ATOM 789 C CA . LYS A 1 97 ? 10.377 -2.171 -20.417 1.00 84.62 97 LYS A CA 1
ATOM 790 C C . LYS A 1 97 ? 10.289 -3.633 -20.863 1.00 84.62 97 LYS A C 1
ATOM 792 O O . LYS A 1 97 ? 10.601 -3.960 -21.999 1.00 84.62 97 LYS A O 1
ATOM 797 N N . THR A 1 98 ? 9.874 -4.524 -19.959 1.00 86.94 98 THR A N 1
ATOM 798 C CA . THR A 1 98 ? 9.695 -5.954 -20.231 1.00 86.94 98 THR A CA 1
ATOM 799 C C . THR A 1 98 ? 8.289 -6.406 -19.870 1.00 86.94 98 THR A C 1
ATOM 801 O O . THR A 1 98 ? 7.640 -5.864 -18.970 1.00 86.94 98 THR A O 1
ATOM 804 N N . VAL A 1 99 ? 7.837 -7.467 -20.538 1.00 87.06 99 VAL A N 1
ATOM 805 C CA . VAL A 1 99 ? 6.560 -8.128 -20.240 1.00 87.06 99 VAL A CA 1
ATOM 806 C C . VAL A 1 99 ? 6.530 -8.630 -18.787 1.00 87.06 99 VAL A C 1
ATOM 808 O O . VAL A 1 99 ? 5.534 -8.449 -18.092 1.00 87.06 99 VAL A O 1
ATOM 811 N N . ALA A 1 100 ? 7.650 -9.166 -18.288 1.00 88.44 100 ALA A N 1
ATOM 812 C CA . ALA A 1 100 ? 7.781 -9.605 -16.899 1.00 88.44 100 ALA A CA 1
ATOM 813 C C . ALA A 1 100 ? 7.587 -8.453 -15.896 1.00 88.44 100 ALA A C 1
ATOM 815 O O . ALA A 1 100 ? 6.825 -8.594 -14.944 1.00 88.44 100 ALA A O 1
ATOM 816 N N . CYS A 1 101 ? 8.207 -7.291 -16.136 1.00 89.25 101 CYS A N 1
ATOM 817 C CA . CYS A 1 101 ? 8.028 -6.106 -15.291 1.00 89.25 101 CYS A CA 1
ATOM 818 C C . CYS A 1 101 ? 6.561 -5.661 -15.220 1.00 89.25 101 CYS A C 1
ATOM 820 O O . CYS A 1 101 ? 6.096 -5.250 -14.156 1.00 89.25 101 CYS A O 1
ATOM 822 N N . ARG A 1 102 ? 5.825 -5.763 -16.333 1.00 87.19 102 ARG A N 1
ATOM 823 C CA . ARG A 1 102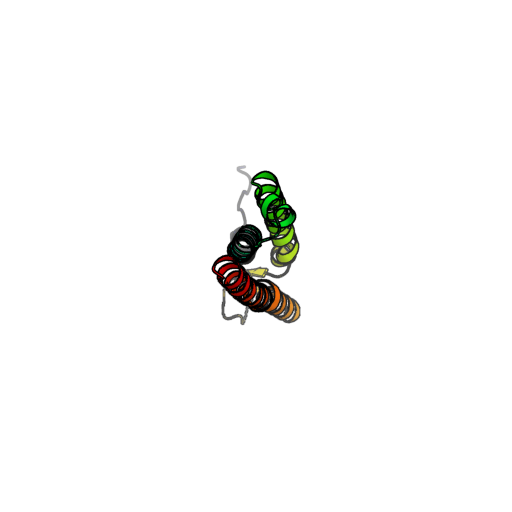 ? 4.393 -5.442 -16.378 1.00 87.19 102 ARG A CA 1
ATOM 824 C C . ARG A 1 102 ? 3.583 -6.418 -15.536 1.00 87.19 102 ARG A C 1
ATOM 826 O O . ARG A 1 102 ? 2.894 -5.977 -14.627 1.00 87.19 102 ARG A O 1
ATOM 833 N N . TYR A 1 103 ? 3.749 -7.724 -15.749 1.00 92.25 103 TYR A N 1
ATOM 834 C CA . TYR A 1 103 ? 3.033 -8.731 -14.961 1.00 92.25 103 TYR A CA 1
ATOM 835 C C . TYR A 1 103 ? 3.331 -8.635 -13.464 1.00 92.25 10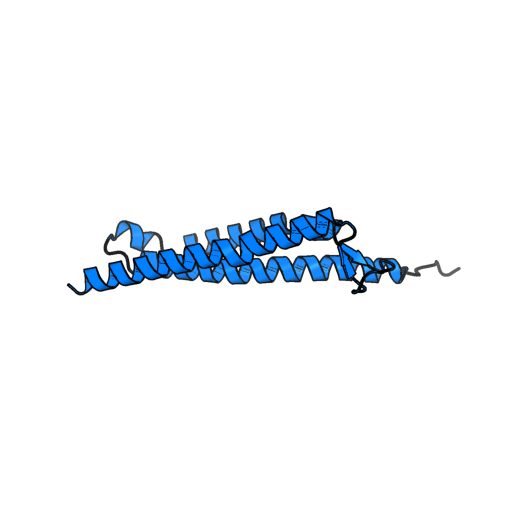3 TYR A C 1
ATOM 837 O O . TYR A 1 103 ? 2.407 -8.698 -12.662 1.00 92.25 103 TYR A O 1
ATOM 845 N N . ILE A 1 104 ? 4.593 -8.434 -13.072 1.00 91.94 104 ILE A N 1
ATOM 846 C CA . ILE A 1 104 ? 4.968 -8.288 -11.659 1.00 91.94 104 ILE A CA 1
ATOM 847 C C . ILE A 1 104 ? 4.333 -7.030 -11.058 1.00 91.94 104 ILE A C 1
ATOM 849 O O . ILE A 1 104 ? 3.808 -7.074 -9.945 1.00 91.94 104 ILE A O 1
ATOM 853 N N . THR A 1 105 ? 4.344 -5.912 -11.786 1.00 90.88 105 THR A N 1
ATOM 854 C CA . THR A 1 105 ? 3.728 -4.656 -11.333 1.00 90.88 105 THR A CA 1
ATOM 855 C C . THR A 1 105 ? 2.218 -4.791 -11.191 1.00 90.88 105 THR A C 1
ATOM 857 O O . THR A 1 105 ? 1.674 -4.446 -10.146 1.00 90.88 105 THR A O 1
ATOM 860 N N . ASP A 1 106 ? 1.548 -5.339 -12.201 1.00 91.31 106 ASP A N 1
ATOM 861 C CA . ASP A 1 106 ? 0.095 -5.485 -12.202 1.00 91.31 106 ASP A CA 1
ATOM 862 C C . ASP A 1 106 ? -0.356 -6.482 -11.130 1.00 91.31 106 ASP A C 1
ATOM 864 O O . ASP A 1 106 ? -1.292 -6.202 -10.382 1.00 91.31 106 ASP A O 1
ATOM 868 N N . LEU A 1 107 ? 0.353 -7.607 -10.984 1.00 94.12 107 LEU A N 1
ATOM 869 C CA . LEU A 1 107 ? 0.064 -8.607 -9.959 1.00 94.12 107 LEU A CA 1
ATOM 870 C C . LEU A 1 107 ? 0.306 -8.056 -8.551 1.00 94.12 107 LEU A C 1
ATOM 872 O O . LEU A 1 107 ? -0.562 -8.183 -7.688 1.00 94.12 107 LEU A O 1
ATOM 876 N N . SER A 1 108 ? 1.459 -7.421 -8.309 1.00 93.06 108 SER A N 1
ATOM 877 C CA . SER A 1 108 ? 1.759 -6.825 -7.000 1.00 93.06 108 SER A CA 1
ATOM 878 C C . SER A 1 108 ? 0.749 -5.741 -6.639 1.00 93.06 108 SER A C 1
ATOM 880 O O . SER A 1 108 ? 0.247 -5.734 -5.516 1.00 93.06 108 SER A O 1
ATOM 882 N N . PHE A 1 109 ? 0.373 -4.887 -7.591 1.00 93.31 109 PHE A N 1
ATOM 883 C CA . PHE A 1 109 ? -0.633 -3.857 -7.373 1.00 93.31 109 PHE A CA 1
ATOM 884 C C . PHE A 1 109 ? -2.024 -4.449 -7.111 1.00 93.31 109 PHE A C 1
ATOM 886 O O . PHE A 1 109 ? -2.689 -4.037 -6.161 1.00 93.31 109 PHE A O 1
ATOM 893 N N . ALA A 1 110 ? -2.459 -5.436 -7.898 1.00 94.75 110 ALA A N 1
ATOM 894 C CA . ALA A 1 110 ? -3.752 -6.090 -7.718 1.00 94.75 110 ALA A CA 1
ATOM 895 C C . ALA A 1 110 ? -3.855 -6.777 -6.349 1.00 94.75 110 ALA A C 1
ATOM 897 O O . ALA A 1 110 ? -4.843 -6.607 -5.635 1.00 94.75 110 ALA A O 1
ATOM 898 N N . VAL A 1 111 ? -2.820 -7.507 -5.937 1.00 95.94 111 VAL A N 1
ATOM 899 C CA . VAL A 1 111 ? -2.824 -8.214 -4.651 1.00 95.94 111 VAL A CA 1
ATOM 900 C C . VAL A 1 111 ? -2.733 -7.231 -3.485 1.00 95.94 111 VAL A C 1
ATOM 902 O O . VAL A 1 111 ? -3.564 -7.280 -2.577 1.00 95.94 111 VAL A O 1
ATOM 905 N N . MET A 1 112 ? -1.759 -6.318 -3.514 1.00 94.62 112 MET A N 1
ATOM 906 C CA . MET A 1 112 ? -1.423 -5.479 -2.360 1.00 94.62 112 MET A CA 1
ATOM 907 C C . MET A 1 112 ? -2.304 -4.246 -2.211 1.00 94.62 112 MET A C 1
ATOM 909 O O . MET A 1 112 ? -2.452 -3.758 -1.095 1.00 94.62 112 MET A O 1
ATOM 913 N N . THR A 1 113 ? -2.886 -3.738 -3.296 1.00 92.88 113 THR A N 1
ATOM 914 C CA . THR A 1 113 ? -3.704 -2.514 -3.267 1.00 92.88 113 THR A CA 1
ATOM 915 C C . THR A 1 113 ? -5.197 -2.809 -3.384 1.00 92.88 113 THR A C 1
ATOM 917 O O . THR A 1 113 ? -6.004 -1.980 -2.978 1.00 92.88 113 THR A O 1
ATOM 920 N N . ILE A 1 114 ? -5.592 -3.972 -3.914 1.00 94.19 114 ILE A N 1
ATOM 921 C CA . ILE A 1 114 ? -7.008 -4.284 -4.160 1.00 94.19 114 ILE A CA 1
ATOM 922 C C . ILE A 1 114 ? -7.451 -5.477 -3.317 1.00 94.19 114 ILE A C 1
ATOM 924 O O . ILE A 1 114 ? -8.203 -5.301 -2.362 1.00 94.19 114 ILE A O 1
ATOM 928 N N . ILE A 1 115 ? -6.981 -6.683 -3.642 1.00 96.75 115 ILE A N 1
ATOM 929 C CA . ILE A 1 115 ? -7.536 -7.929 -3.094 1.00 96.75 115 ILE A CA 1
ATOM 930 C C . ILE A 1 115 ? -7.352 -7.991 -1.578 1.00 96.75 115 ILE A C 1
ATOM 932 O O . ILE A 1 115 ? -8.320 -8.171 -0.838 1.00 96.75 115 ILE A O 1
ATOM 936 N N . LEU A 1 116 ? -6.115 -7.824 -1.109 1.00 95.94 116 LEU A N 1
ATOM 937 C CA . LEU A 1 116 ? -5.796 -8.010 0.300 1.00 95.94 116 LEU A CA 1
ATOM 938 C C . LEU A 1 116 ? -6.387 -6.899 1.192 1.00 95.94 116 LEU A C 1
ATOM 940 O O . LEU A 1 116 ? -7.011 -7.236 2.201 1.00 95.94 116 LEU A O 1
ATOM 944 N N . PRO A 1 117 ? -6.316 -5.604 0.820 1.00 95.88 117 PRO A N 1
ATOM 945 C CA . PRO A 1 117 ? -7.013 -4.550 1.551 1.00 95.88 117 PRO A CA 1
ATOM 946 C C . PRO A 1 117 ? -8.527 -4.743 1.624 1.00 95.88 117 PRO A C 1
ATOM 948 O O . PRO A 1 117 ? -9.100 -4.608 2.703 1.00 95.88 117 PRO A O 1
ATOM 951 N N . LEU A 1 118 ? -9.187 -5.082 0.509 1.00 96.75 118 LEU A N 1
ATOM 952 C CA . LEU A 1 118 ? -10.637 -5.299 0.490 1.00 96.75 118 LEU A CA 1
ATOM 953 C C . LEU A 1 118 ? -11.039 -6.467 1.388 1.00 96.75 118 LEU A C 1
ATOM 955 O O . LEU A 1 118 ? -11.963 -6.332 2.188 1.00 96.75 118 LEU A O 1
ATOM 959 N N . PHE A 1 119 ? -10.319 -7.585 1.295 1.00 97.56 119 PHE A N 1
ATOM 960 C CA . PHE A 1 119 ? -10.562 -8.750 2.136 1.00 97.56 119 PHE A CA 1
ATOM 961 C C . PHE A 1 119 ? -10.464 -8.400 3.626 1.00 97.56 119 PHE A C 1
ATOM 963 O O . PHE A 1 119 ? -11.382 -8.694 4.393 1.00 97.56 119 PHE A O 1
ATOM 970 N N . LEU A 1 120 ? -9.397 -7.702 4.031 1.00 96.88 120 LEU A N 1
ATOM 971 C CA . LEU A 1 120 ? -9.219 -7.267 5.416 1.00 96.88 120 LEU A CA 1
ATOM 972 C C . LEU A 1 120 ? -10.318 -6.298 5.864 1.00 96.88 120 LEU A C 1
ATOM 974 O O . LEU A 1 120 ? -10.884 -6.488 6.938 1.00 96.88 120 LEU A O 1
ATOM 978 N N . MET A 1 121 ? -10.660 -5.294 5.051 1.00 96.56 121 MET A N 1
ATOM 979 C CA . MET A 1 121 ? -11.707 -4.324 5.394 1.00 96.56 121 MET A CA 1
ATOM 980 C C . MET A 1 121 ? -13.079 -4.985 5.563 1.00 96.56 121 MET A C 1
ATOM 982 O O . MET A 1 121 ? -13.803 -4.638 6.495 1.00 96.56 121 MET A O 1
ATOM 986 N N . ILE A 1 122 ? -13.430 -5.954 4.710 1.00 97.25 122 ILE A N 1
ATOM 987 C CA . ILE A 1 122 ? -14.692 -6.701 4.823 1.00 97.25 122 ILE A CA 1
ATOM 988 C C . ILE A 1 122 ? -14.707 -7.517 6.116 1.00 97.25 122 ILE A C 1
ATOM 990 O O . ILE A 1 122 ? -15.653 -7.407 6.897 1.00 97.25 122 ILE A O 1
ATOM 994 N N . LEU A 1 123 ? -13.653 -8.295 6.378 1.00 97.19 123 LEU A N 1
ATOM 995 C CA . LEU A 1 123 ? -13.563 -9.108 7.591 1.00 97.19 123 LEU A CA 1
ATOM 996 C C . LEU A 1 123 ? -13.652 -8.254 8.859 1.00 97.19 123 LEU A C 1
ATOM 998 O O . LEU A 1 123 ? -14.459 -8.532 9.745 1.00 97.19 123 LEU A O 1
ATOM 1002 N N . LEU A 1 124 ? -12.857 -7.187 8.940 1.00 95.62 124 LEU A N 1
ATOM 1003 C CA . LEU A 1 124 ? -12.834 -6.289 10.094 1.00 95.62 124 LEU A CA 1
ATOM 1004 C C . LEU A 1 124 ? -14.149 -5.525 10.252 1.00 95.62 124 LEU A C 1
ATOM 1006 O O . LEU A 1 124 ? -14.604 -5.317 11.377 1.00 95.62 124 LEU A O 1
ATOM 1010 N N . GLY A 1 125 ? -14.792 -5.148 9.146 1.00 95.06 125 GLY A N 1
ATOM 1011 C CA . GLY A 1 125 ? -16.117 -4.535 9.151 1.00 95.06 125 GLY A CA 1
ATOM 1012 C C . GLY A 1 125 ? -17.172 -5.456 9.764 1.00 95.06 125 GLY A C 1
ATOM 1013 O O . GLY A 1 125 ? -17.890 -5.046 10.676 1.00 95.06 125 GLY A O 1
ATOM 1014 N N . LEU A 1 126 ? -17.218 -6.723 9.339 1.00 95.94 126 LEU A N 1
ATOM 1015 C CA . LEU A 1 126 ? -18.136 -7.723 9.896 1.00 95.94 126 LEU A CA 1
ATOM 1016 C C . LEU A 1 126 ? -17.876 -7.976 11.387 1.00 95.94 126 LEU A C 1
ATOM 1018 O O . LEU A 1 126 ? -18.817 -8.009 12.183 1.00 95.94 126 LEU A O 1
ATOM 1022 N N . LEU A 1 127 ? -16.605 -8.091 11.784 1.00 93.94 127 LEU A N 1
ATOM 1023 C CA . LEU A 1 127 ? -16.231 -8.263 13.189 1.00 93.94 127 LEU A CA 1
ATOM 1024 C C . LEU A 1 127 ? -16.620 -7.049 14.043 1.00 93.94 127 LEU A C 1
ATOM 1026 O O . LEU A 1 127 ? -17.099 -7.215 15.162 1.00 93.94 127 LEU A O 1
ATOM 1030 N N . THR A 1 128 ? -16.468 -5.836 13.510 1.00 94.19 128 THR A N 1
ATOM 1031 C CA . THR A 1 128 ? -16.894 -4.600 14.183 1.00 94.19 128 THR A CA 1
ATOM 1032 C C . THR A 1 128 ? -18.402 -4.611 14.434 1.00 94.19 128 THR A C 1
ATOM 1034 O O . THR A 1 128 ? -18.839 -4.352 15.553 1.00 94.19 128 THR A O 1
ATOM 1037 N N . ILE A 1 129 ? -19.207 -4.981 13.431 1.00 94.31 129 ILE A N 1
ATOM 1038 C CA . ILE A 1 129 ? -20.670 -5.093 13.571 1.00 94.31 129 ILE A CA 1
ATOM 1039 C C . ILE A 1 129 ? -21.040 -6.138 14.632 1.00 94.31 129 ILE A C 1
ATOM 1041 O O . ILE A 1 129 ? -21.922 -5.890 15.456 1.00 94.31 129 ILE A O 1
ATOM 1045 N N . SER A 1 130 ? -20.363 -7.291 14.639 1.00 93.56 130 SER A N 1
ATOM 1046 C CA . SER A 1 130 ? -20.586 -8.338 15.642 1.00 93.56 130 SER A CA 1
ATOM 1047 C C . SER A 1 130 ? -20.302 -7.838 17.061 1.00 93.56 130 SER A C 1
ATOM 1049 O O . SER A 1 130 ? -21.130 -8.027 17.951 1.00 93.56 130 SER A O 1
ATOM 1051 N N . ASN A 1 131 ? -19.172 -7.156 17.266 1.00 92.62 131 ASN A N 1
ATOM 1052 C CA . ASN A 1 131 ? -18.788 -6.618 18.571 1.00 92.62 131 ASN A CA 1
ATOM 1053 C C . ASN A 1 131 ? -19.791 -5.573 19.081 1.00 92.62 131 ASN A C 1
ATOM 1055 O O . ASN A 1 131 ? -20.196 -5.618 20.240 1.00 92.62 131 ASN A O 1
ATOM 1059 N N . VAL A 1 132 ? -20.235 -4.660 18.210 1.00 91.12 132 VAL A N 1
ATOM 1060 C CA . VAL A 1 132 ? -21.219 -3.627 18.575 1.00 91.12 132 VAL A CA 1
ATOM 1061 C C . VAL A 1 132 ? -22.557 -4.258 18.962 1.00 91.12 132 VAL A C 1
ATOM 1063 O O . VAL A 1 132 ? -23.132 -3.881 19.979 1.00 91.12 132 VAL A O 1
ATOM 1066 N N . ARG A 1 133 ? -23.032 -5.261 18.210 1.00 91.69 133 ARG A N 1
ATOM 1067 C CA . ARG A 1 133 ? -24.277 -5.979 18.537 1.00 91.69 133 ARG A CA 1
ATOM 1068 C C . ARG A 1 133 ? -24.195 -6.730 19.863 1.00 91.69 133 ARG A C 1
ATOM 1070 O O . ARG A 1 133 ? -25.190 -6.790 20.573 1.00 91.69 133 ARG A O 1
ATOM 1077 N N . GLN A 1 134 ? -23.039 -7.309 20.186 1.00 90.12 134 GLN A N 1
ATOM 1078 C CA . GLN A 1 134 ? -22.822 -7.969 21.475 1.00 90.12 134 GLN A CA 1
ATOM 1079 C C . GLN A 1 134 ? -22.740 -6.968 22.628 1.00 90.12 134 GLN A C 1
ATOM 1081 O O . GLN A 1 134 ? -23.230 -7.268 23.701 1.00 90.12 134 GLN A O 1
ATOM 1086 N N . SER A 1 135 ? -22.171 -5.779 22.411 1.00 86.94 135 SER A N 1
ATOM 1087 C CA . SER A 1 135 ? -22.084 -4.739 23.444 1.00 86.94 135 SER A CA 1
ATOM 1088 C C . SER A 1 135 ? -23.419 -4.041 23.742 1.00 86.94 135 SER A C 1
ATOM 1090 O O . SER A 1 135 ? -23.502 -3.334 24.742 1.00 86.94 135 SER A O 1
ATOM 1092 N N . GLN A 1 136 ? -24.415 -4.158 22.857 1.00 82.19 136 GLN A N 1
ATOM 1093 C CA . GLN A 1 136 ? -25.759 -3.585 23.024 1.00 82.19 136 GLN A CA 1
ATOM 1094 C C . GLN A 1 136 ? -26.782 -4.576 23.600 1.00 82.19 136 GLN A C 1
ATOM 1096 O O . GLN A 1 136 ? -27.900 -4.166 23.910 1.00 82.19 136 GLN A O 1
ATOM 1101 N N . ARG A 1 137 ? -26.431 -5.863 23.681 1.00 64.38 137 ARG A N 1
ATOM 1102 C CA . ARG A 1 137 ? -27.223 -6.895 24.358 1.00 64.38 137 ARG A CA 1
ATOM 1103 C C . ARG A 1 137 ? -26.759 -7.032 25.797 1.00 64.38 137 ARG A C 1
ATOM 1105 O O . ARG A 1 137 ? -27.642 -7.287 26.638 1.00 64.38 137 ARG A O 1
#